Protein AF-A0AAV1VB74-F1 (afdb_monomer_lite)

Foldseek 3Di:
DDDPDDPPPPPLDDPDPDPVVVVVSCCVVPVALDVVLLVVLVVVLVPDDAPVVHDPVVSVVVNVVSVVSCVSNVHDD

Structure (mmCIF, N/CA/C/O backbone):
data_AF-A0AAV1VB74-F1
#
_entry.id   AF-A0AAV1VB74-F1
#
loop_
_atom_site.group_PDB
_atom_site.id
_atom_site.type_symbol
_atom_site.label_atom_id
_atom_site.label_alt_id
_atom_site.label_comp_id
_atom_site.label_asym_id
_atom_site.label_entity_id
_atom_site.label_seq_id
_atom_site.pdbx_PDB_ins_code
_atom_site.Cartn_x
_atom_site.Cartn_y
_atom_site.Cartn_z
_atom_site.occupancy
_atom_site.B_iso_or_equiv
_atom_site.auth_seq_id
_atom_site.auth_comp_id
_atom_site.auth_asym_id
_atom_site.auth_atom_id
_atom_site.pdbx_PDB_model_num
ATOM 1 N N . MET A 1 1 ? -8.882 -21.674 -5.569 1.00 36.97 1 MET A N 1
ATOM 2 C CA . MET A 1 1 ? -9.068 -21.951 -4.130 1.00 36.97 1 MET A CA 1
ATOM 3 C C . MET A 1 1 ? -10.128 -20.981 -3.626 1.00 36.97 1 MET A C 1
ATOM 5 O O . MET A 1 1 ? -9.825 -19.809 -3.458 1.00 36.97 1 MET A O 1
ATOM 9 N N . LEU A 1 2 ? -11.387 -21.419 -3.546 1.00 37.19 2 LEU A N 1
ATOM 10 C CA . LEU A 1 2 ? -12.484 -20.602 -3.019 1.00 37.19 2 LEU A CA 1
ATOM 11 C C . LEU A 1 2 ? -12.373 -20.606 -1.493 1.00 37.19 2 LEU A C 1
ATOM 13 O O . LEU A 1 2 ? -12.435 -21.669 -0.880 1.00 37.19 2 LEU A O 1
ATOM 17 N N . LEU A 1 3 ? -12.149 -19.438 -0.893 1.00 40.19 3 LEU A N 1
ATOM 18 C CA . LEU A 1 3 ? -12.218 -19.282 0.556 1.00 40.19 3 LEU A CA 1
ATOM 19 C C . LEU A 1 3 ? -13.682 -19.473 0.962 1.00 40.19 3 LEU A C 1
ATOM 21 O O . LEU A 1 3 ? -14.524 -18.624 0.684 1.00 40.19 3 LEU A O 1
ATOM 25 N N . HIS A 1 4 ? -13.983 -20.621 1.564 1.00 47.28 4 HIS A N 1
ATOM 26 C CA . HIS A 1 4 ? -15.288 -20.916 2.139 1.00 47.28 4 HIS A CA 1
ATOM 27 C C . HIS A 1 4 ? -15.443 -20.036 3.387 1.00 47.28 4 HIS A C 1
ATOM 29 O O . HIS A 1 4 ? -14.982 -20.386 4.471 1.00 47.28 4 HIS A O 1
ATOM 35 N N . MET A 1 5 ? -16.000 -18.838 3.220 1.00 43.19 5 MET A N 1
ATOM 36 C CA . MET A 1 5 ? -16.350 -17.981 4.348 1.00 43.19 5 MET A CA 1
ATOM 37 C C . MET A 1 5 ? -17.589 -18.578 5.025 1.00 43.19 5 MET A C 1
ATOM 39 O O . MET A 1 5 ? -18.634 -18.706 4.392 1.00 43.19 5 MET A O 1
ATOM 43 N N . SER A 1 6 ? -17.444 -19.018 6.281 1.00 45.75 6 SER A N 1
ATOM 44 C CA . SER A 1 6 ? -18.549 -19.543 7.099 1.00 45.75 6 SER A CA 1
ATOM 45 C C . SER A 1 6 ? -19.697 -18.528 7.182 1.00 45.75 6 SER A C 1
ATOM 47 O O . SER A 1 6 ? -19.451 -17.329 7.249 1.00 45.75 6 SER A O 1
ATOM 49 N N . ALA A 1 7 ? -20.950 -18.985 7.234 1.00 49.34 7 ALA A N 1
ATOM 50 C CA . ALA A 1 7 ? -22.111 -18.114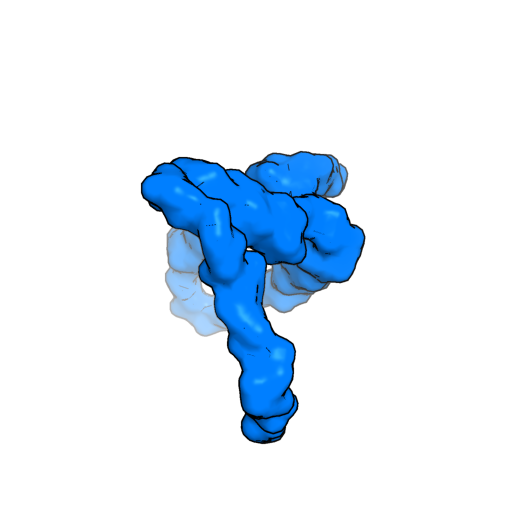 7.458 1.00 49.34 7 ALA A CA 1
ATOM 51 C C . ALA A 1 7 ? -22.051 -17.367 8.810 1.00 49.34 7 ALA A C 1
ATOM 53 O O . ALA A 1 7 ? -22.750 -16.377 8.996 1.00 49.34 7 ALA A O 1
ATOM 54 N N . ASP A 1 8 ? -21.150 -17.782 9.706 1.00 49.38 8 ASP A N 1
ATOM 55 C CA . ASP A 1 8 ? -20.845 -17.118 10.973 1.00 49.38 8 ASP A CA 1
ATOM 56 C C . ASP A 1 8 ? -19.869 -15.940 10.843 1.00 49.38 8 ASP A C 1
ATOM 58 O O . ASP A 1 8 ? -19.303 -15.526 11.857 1.00 49.38 8 ASP A O 1
ATOM 62 N N . TYR A 1 9 ? -19.666 -15.355 9.654 1.00 50.78 9 TYR A N 1
ATOM 63 C CA . TYR A 1 9 ? -19.163 -13.976 9.554 1.00 50.78 9 TYR A CA 1
ATOM 64 C C . TYR A 1 9 ? -20.237 -13.028 10.113 1.00 50.78 9 TYR A C 1
ATOM 66 O O . TYR A 1 9 ? -20.875 -12.264 9.392 1.00 50.78 9 TYR A O 1
ATOM 74 N N . HIS A 1 10 ? -20.440 -13.144 11.428 1.00 53.97 10 HIS A N 1
ATOM 75 C CA . HIS A 1 10 ? -21.191 -12.255 12.288 1.00 53.97 10 HIS A CA 1
ATOM 76 C C . HIS A 1 10 ? -20.769 -10.847 11.926 1.00 53.97 10 HIS A C 1
ATOM 78 O O . HIS A 1 10 ? -19.582 -10.608 11.687 1.00 53.97 10 HIS A O 1
ATOM 84 N N . HIS A 1 11 ? -21.750 -9.956 11.841 1.00 59.41 11 HIS A N 1
ATOM 85 C CA . HIS A 1 11 ? -21.577 -8.530 11.636 1.00 59.41 11 HIS A CA 1
ATOM 86 C C . HIS A 1 11 ? -20.446 -8.059 12.543 1.00 59.41 11 HIS A C 1
ATOM 88 O O . HIS A 1 11 ? -20.615 -7.889 13.741 1.00 59.41 11 HIS A O 1
ATOM 94 N N . VAL A 1 12 ? -19.237 -7.982 11.977 1.00 59.47 12 VAL A N 1
ATOM 95 C CA . VAL A 1 12 ? -18.024 -7.729 12.757 1.00 59.47 12 VAL A CA 1
ATOM 96 C C . VAL A 1 12 ? -18.232 -6.399 13.470 1.00 59.47 12 VAL A C 1
ATOM 98 O O . VAL A 1 12 ? -17.963 -6.252 14.644 1.00 59.47 12 VAL A O 1
ATOM 101 N N . VAL A 1 13 ? -18.864 -5.463 12.783 1.00 59.94 13 VAL A N 1
ATOM 102 C CA . VAL A 1 13 ? -19.454 -4.291 13.399 1.00 59.94 13 VAL A CA 1
ATOM 103 C C . VAL A 1 13 ? -20.942 -4.557 13.604 1.00 59.94 13 VAL A C 1
ATOM 105 O O . VAL A 1 13 ? -21.716 -4.412 12.659 1.00 59.94 13 VAL A O 1
ATOM 108 N N . ASP A 1 14 ? -21.320 -4.940 14.816 1.00 67.44 14 ASP A N 1
ATOM 109 C CA . ASP A 1 14 ? -22.698 -4.862 15.304 1.00 67.44 14 ASP A CA 1
ATOM 110 C C . ASP A 1 14 ? -22.753 -3.805 16.421 1.00 67.44 14 ASP A C 1
ATOM 112 O O . ASP A 1 14 ? -21.729 -3.521 17.051 1.00 67.44 14 ASP A O 1
ATOM 116 N N . ASP A 1 15 ? -23.903 -3.164 16.615 1.00 67.62 15 ASP A N 1
ATOM 117 C CA . ASP A 1 15 ? -24.151 -2.165 17.676 1.00 67.62 15 ASP A CA 1
ATOM 118 C C . ASP A 1 15 ? -23.294 -0.871 17.674 1.00 67.62 15 ASP A C 1
ATOM 120 O O . ASP A 1 15 ? -23.217 -0.157 18.677 1.00 67.62 15 ASP A O 1
ATOM 124 N N . CYS A 1 16 ? -22.657 -0.490 16.560 1.00 75.69 16 CYS A N 1
ATOM 125 C CA . CYS A 1 16 ? -21.994 0.821 16.470 1.00 75.69 16 CYS A CA 1
ATOM 126 C C . CYS A 1 16 ? -22.991 1.931 16.097 1.00 75.69 16 CYS A C 1
ATOM 128 O O . CYS A 1 16 ? -23.330 2.082 14.924 1.00 75.69 16 CYS A O 1
ATOM 130 N N . GLU A 1 17 ? -23.397 2.755 17.071 1.00 77.94 17 GLU A N 1
ATOM 131 C CA . GLU A 1 17 ? -24.282 3.915 16.843 1.00 77.94 17 GLU A CA 1
ATOM 132 C C . GLU A 1 17 ? -23.665 4.967 15.901 1.00 77.94 17 GLU A C 1
ATOM 134 O O . GLU A 1 17 ? -24.375 5.648 15.162 1.00 77.94 17 GLU A O 1
ATOM 139 N N . GLU A 1 18 ? -22.332 5.078 15.881 1.00 86.44 18 GLU A N 1
ATOM 140 C CA . GLU A 1 18 ? -21.608 6.066 15.082 1.00 86.44 18 GLU A CA 1
ATOM 141 C C . GLU A 1 18 ? -20.613 5.425 14.100 1.00 86.44 18 GLU A C 1
ATOM 143 O O . GLU A 1 18 ? -19.807 4.554 14.442 1.00 86.44 18 GLU A O 1
ATOM 148 N N . ALA A 1 19 ? -20.600 5.927 12.859 1.00 83.19 19 ALA A N 1
ATOM 149 C CA . ALA A 1 19 ? -19.793 5.381 11.763 1.00 83.19 19 ALA A CA 1
ATOM 150 C C . ALA A 1 19 ? -18.273 5.402 12.027 1.00 83.19 19 ALA A C 1
ATOM 152 O O . ALA A 1 19 ? -17.538 4.538 11.543 1.00 83.19 19 ALA A O 1
ATOM 153 N N . TRP A 1 20 ? -17.768 6.368 12.800 1.00 84.12 20 TRP A N 1
ATOM 154 C CA . TRP A 1 20 ? -16.340 6.422 13.125 1.00 84.12 20 TRP A CA 1
ATOM 155 C C . TRP A 1 20 ? -15.933 5.360 14.158 1.00 84.12 20 TRP A C 1
ATOM 157 O O . TRP A 1 20 ? -14.788 4.903 14.118 1.00 84.12 20 TRP A O 1
ATOM 167 N N . VAL A 1 21 ? -16.852 4.935 15.035 1.00 83.25 21 VAL A N 1
ATOM 168 C CA . VAL A 1 21 ? -16.631 3.860 16.019 1.00 83.25 21 VAL A CA 1
ATOM 169 C C . VAL A 1 21 ? -16.489 2.532 15.288 1.00 83.25 21 VAL A C 1
ATOM 171 O O . VAL A 1 21 ? -15.489 1.833 15.467 1.00 83.25 21 VAL A O 1
ATOM 174 N N . ALA A 1 22 ? -17.406 2.261 14.356 1.00 83.06 22 ALA A N 1
ATOM 175 C CA . ALA A 1 22 ? -17.313 1.135 13.431 1.00 83.06 22 ALA A CA 1
ATOM 176 C C . ALA A 1 22 ? -15.968 1.121 12.682 1.00 83.06 22 ALA A C 1
ATOM 178 O O . ALA A 1 22 ? -15.272 0.104 12.622 1.00 83.06 22 ALA A O 1
ATOM 179 N N . TRP A 1 23 ? -15.553 2.278 12.158 1.00 81.12 23 TRP A N 1
ATOM 180 C CA . TRP A 1 23 ? -14.287 2.423 11.441 1.00 81.12 23 TRP A CA 1
ATOM 181 C C . TRP A 1 23 ? -13.053 2.203 12.326 1.00 81.12 23 TRP A C 1
ATOM 183 O O . TRP A 1 23 ? -12.076 1.586 11.893 1.00 81.12 23 TRP A O 1
ATOM 193 N N . ALA A 1 24 ? -13.067 2.693 13.566 1.00 80.94 24 ALA A N 1
ATOM 194 C CA . ALA A 1 24 ? -11.997 2.450 14.527 1.00 80.94 24 ALA A CA 1
ATOM 195 C C . ALA A 1 24 ? -11.881 0.956 14.866 1.00 80.94 24 ALA A C 1
ATOM 197 O O . ALA A 1 24 ? -10.770 0.427 14.905 1.00 80.94 24 ALA A O 1
ATOM 198 N N . TRP A 1 25 ? -13.012 0.266 15.029 1.00 76.25 25 TRP A N 1
ATOM 199 C CA . TRP A 1 25 ? -13.054 -1.163 15.343 1.00 76.25 25 TRP A CA 1
ATOM 200 C C . TRP A 1 25 ? -12.520 -2.029 14.196 1.00 76.25 25 TRP A C 1
ATOM 202 O O . TRP A 1 25 ? -11.638 -2.866 14.401 1.00 76.25 25 TRP A O 1
ATOM 212 N N . ILE A 1 26 ? -12.946 -1.742 12.961 1.00 76.81 26 ILE A N 1
ATOM 213 C CA . ILE A 1 26 ? -12.409 -2.371 11.744 1.00 76.81 26 ILE A CA 1
ATOM 214 C C . ILE A 1 26 ? -10.900 -2.123 11.627 1.00 76.81 26 ILE A C 1
ATOM 216 O O . ILE A 1 26 ? -10.141 -3.053 11.347 1.00 76.81 26 ILE A O 1
ATOM 220 N N . LYS A 1 27 ? -10.432 -0.893 11.880 1.00 75.06 27 LYS A N 1
ATOM 221 C CA . LYS A 1 27 ? -8.993 -0.586 11.889 1.00 75.06 27 LYS A CA 1
ATOM 222 C C . LYS A 1 27 ? -8.237 -1.335 12.979 1.00 75.06 27 LYS A C 1
ATOM 224 O O . LYS A 1 27 ? -7.087 -1.682 12.755 1.00 75.06 27 LYS A O 1
ATOM 229 N N . THR A 1 28 ? -8.831 -1.623 14.125 1.00 73.44 28 THR A N 1
ATOM 230 C CA . THR A 1 28 ? -8.168 -2.449 15.143 1.00 73.44 28 THR A CA 1
ATOM 231 C C . THR A 1 28 ? -8.074 -3.908 14.702 1.00 73.44 28 THR A C 1
ATOM 233 O O . THR A 1 28 ? -6.997 -4.500 14.782 1.00 73.44 28 THR A O 1
ATOM 236 N N . LEU A 1 29 ? -9.162 -4.475 14.178 1.00 70.19 29 LEU A N 1
ATOM 237 C CA . LEU A 1 29 ? -9.202 -5.875 13.749 1.00 70.19 29 LEU A CA 1
ATOM 238 C C . LEU A 1 29 ? -8.316 -6.165 12.535 1.00 70.19 29 LEU A C 1
ATOM 240 O O . LEU A 1 29 ? -7.589 -7.159 12.508 1.00 70.19 29 LEU A O 1
ATOM 244 N N . TYR A 1 30 ? -8.370 -5.284 11.539 1.00 67.00 30 TYR A N 1
ATOM 245 C CA . TYR A 1 30 ? -7.727 -5.492 10.242 1.00 67.00 30 TYR A CA 1
ATOM 246 C C . TYR A 1 30 ? -6.555 -4.543 9.980 1.00 67.00 30 TYR A C 1
ATOM 248 O O . TYR A 1 30 ? -5.681 -4.859 9.178 1.00 67.00 30 TYR A O 1
ATOM 256 N N . GLY A 1 31 ? -6.517 -3.386 10.639 1.00 60.59 31 GLY A N 1
ATOM 257 C CA . GLY A 1 31 ? -5.439 -2.395 10.511 1.00 60.59 31 GLY A CA 1
ATOM 258 C C . GLY A 1 31 ? -4.359 -2.503 11.592 1.00 60.59 31 GLY A C 1
ATOM 259 O O . GLY A 1 31 ? -3.317 -1.856 11.476 1.00 60.59 31 GLY A O 1
ATOM 260 N N . GLY A 1 32 ? -4.567 -3.328 12.623 1.00 61.28 32 GLY A N 1
ATOM 261 C CA . GLY A 1 32 ? -3.542 -3.636 13.608 1.00 61.28 32 GLY A CA 1
ATOM 262 C C . GLY A 1 32 ? -2.306 -4.223 12.932 1.00 61.28 32 GLY A C 1
ATOM 263 O O . GLY A 1 32 ? -2.412 -5.024 12.007 1.00 61.28 32 GLY A O 1
ATOM 264 N N . SER A 1 33 ? -1.129 -3.823 13.417 1.00 60.97 33 SER A N 1
ATOM 265 C CA . SER A 1 33 ? 0.191 -4.367 13.085 1.00 60.97 33 SER A CA 1
ATOM 266 C C . SER A 1 33 ? 0.221 -5.892 13.280 1.00 60.97 33 SER A C 1
ATOM 268 O O . SER A 1 33 ? 0.774 -6.422 14.251 1.00 60.97 33 SER A O 1
ATOM 270 N N . GLN A 1 34 ? -0.357 -6.639 12.351 1.00 68.19 34 GLN A N 1
ATOM 271 C CA . GLN A 1 34 ? -0.218 -8.074 12.351 1.00 68.19 34 GLN A CA 1
ATOM 272 C C . GLN A 1 34 ? 1.232 -8.338 11.969 1.00 68.19 34 GLN A C 1
ATOM 274 O O . GLN A 1 34 ? 1.700 -7.949 10.897 1.00 68.19 34 GLN A O 1
ATOM 279 N N . LYS A 1 35 ? 1.973 -8.993 12.864 1.00 67.94 35 LYS A N 1
ATOM 280 C CA . LYS A 1 35 ? 3.321 -9.499 12.577 1.00 67.94 35 LYS A CA 1
ATOM 281 C C . LYS A 1 35 ? 3.339 -10.236 11.226 1.00 67.94 35 LYS A C 1
ATOM 283 O O . LYS A 1 35 ? 4.274 -10.062 10.454 1.00 67.94 35 LYS A O 1
ATOM 288 N N . ALA A 1 36 ? 2.253 -10.950 10.914 1.00 72.00 36 ALA A N 1
ATOM 289 C CA . ALA A 1 36 ? 1.988 -11.558 9.614 1.00 72.00 36 ALA A CA 1
ATOM 290 C C . ALA A 1 36 ? 1.936 -10.542 8.455 1.00 72.00 36 ALA A C 1
ATOM 292 O O . ALA A 1 36 ? 2.638 -10.734 7.469 1.00 72.00 36 ALA A O 1
ATOM 293 N N . GLY A 1 37 ? 1.192 -9.437 8.581 1.00 80.69 37 GLY A N 1
ATOM 294 C CA . GLY A 1 37 ? 1.134 -8.369 7.574 1.00 80.69 37 GLY A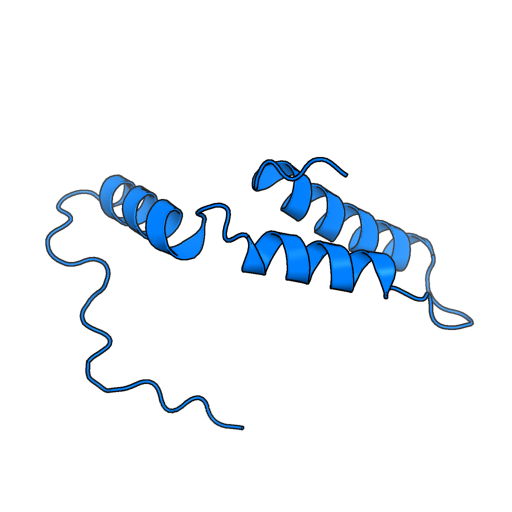 CA 1
ATOM 295 C C . GLY A 1 37 ? 2.488 -7.694 7.334 1.00 80.69 37 GLY A C 1
ATOM 296 O O . GLY A 1 37 ? 2.884 -7.492 6.188 1.00 80.69 37 GLY A O 1
ATOM 297 N N . ARG A 1 38 ? 3.263 -7.435 8.398 1.00 85.94 38 ARG A N 1
ATOM 298 C CA . ARG A 1 38 ? 4.638 -6.911 8.273 1.00 85.94 38 ARG A CA 1
ATOM 299 C C . ARG A 1 38 ? 5.557 -7.882 7.528 1.00 85.94 38 ARG A C 1
ATOM 301 O O . ARG A 1 38 ? 6.281 -7.464 6.630 1.00 85.94 38 ARG A O 1
ATOM 308 N N . ILE A 1 39 ? 5.534 -9.165 7.896 1.00 86.81 39 ILE A N 1
ATOM 309 C CA . ILE A 1 39 ? 6.349 -10.208 7.251 1.00 86.81 39 ILE A CA 1
ATOM 310 C C . ILE A 1 39 ? 5.943 -10.377 5.785 1.00 86.81 39 ILE A C 1
ATOM 312 O O . ILE A 1 39 ? 6.815 -10.453 4.923 1.00 86.81 39 ILE A O 1
ATOM 316 N N . TYR A 1 40 ? 4.641 -10.393 5.500 1.00 88.12 40 TYR A N 1
ATOM 317 C CA . TYR A 1 40 ? 4.109 -10.488 4.144 1.00 88.12 40 TYR A CA 1
ATOM 318 C C . TYR A 1 40 ? 4.602 -9.334 3.268 1.00 88.12 40 TYR A C 1
ATOM 320 O O . TYR A 1 40 ? 5.180 -9.580 2.213 1.00 88.12 40 TYR A O 1
ATOM 328 N N . LEU A 1 41 ? 4.453 -8.091 3.733 1.00 90.38 41 LEU A N 1
ATOM 329 C CA . LEU A 1 41 ? 4.874 -6.912 2.977 1.00 90.38 41 LEU A CA 1
ATOM 330 C C . LEU A 1 41 ? 6.397 -6.842 2.806 1.00 90.38 41 LEU A C 1
ATOM 332 O O . LEU A 1 41 ? 6.862 -6.518 1.718 1.00 90.38 41 LEU A O 1
ATOM 336 N N . LYS A 1 42 ? 7.189 -7.199 3.831 1.00 92.25 42 LYS A N 1
ATOM 337 C CA . LYS A 1 42 ? 8.655 -7.296 3.687 1.00 92.25 42 LYS A CA 1
ATOM 338 C C . LYS A 1 42 ? 9.042 -8.356 2.659 1.00 92.25 42 LYS A C 1
ATOM 340 O O . LYS A 1 42 ? 9.883 -8.090 1.809 1.00 92.25 42 LYS A O 1
ATOM 345 N N . ARG A 1 43 ? 8.418 -9.539 2.704 1.00 93.94 43 ARG A N 1
ATOM 346 C CA . ARG A 1 43 ? 8.658 -10.591 1.709 1.00 93.94 43 ARG A CA 1
ATOM 347 C C . ARG A 1 43 ? 8.303 -10.103 0.309 1.00 93.94 43 ARG A C 1
ATOM 349 O O . ARG A 1 43 ? 9.098 -10.299 -0.595 1.00 93.94 43 ARG A O 1
ATOM 356 N N . GLN A 1 44 ? 7.153 -9.450 0.148 1.00 94.19 44 GLN A N 1
ATOM 357 C CA . GLN A 1 44 ? 6.744 -8.888 -1.134 1.00 94.19 44 GLN A CA 1
ATOM 358 C C . GLN A 1 44 ? 7.794 -7.901 -1.648 1.00 94.19 44 GLN A C 1
ATOM 360 O O . GLN A 1 44 ? 8.272 -8.096 -2.756 1.00 94.19 44 GL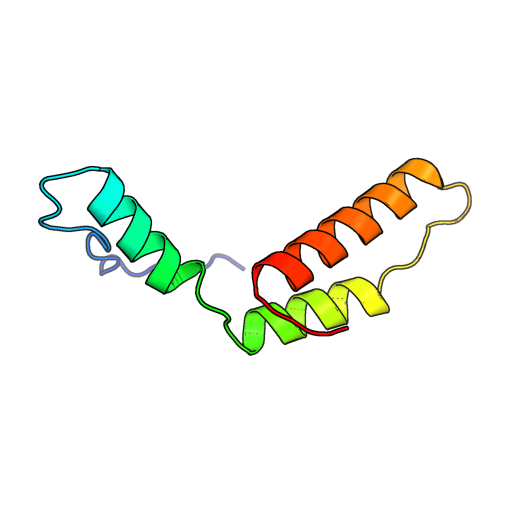N A O 1
ATOM 365 N N . LEU A 1 45 ? 8.210 -6.931 -0.824 1.00 94.75 45 LEU A N 1
ATOM 366 C CA . LEU A 1 45 ? 9.215 -5.921 -1.168 1.00 94.75 45 LEU A CA 1
ATOM 367 C C . LEU A 1 45 ? 10.549 -6.541 -1.610 1.00 94.75 45 LEU A C 1
ATOM 369 O O . LEU A 1 45 ? 11.065 -6.191 -2.664 1.00 94.75 45 LEU A O 1
ATOM 373 N N . PHE A 1 46 ? 11.100 -7.475 -0.828 1.00 94.81 46 PHE A N 1
ATOM 374 C CA . PHE A 1 46 ? 12.394 -8.102 -1.131 1.00 94.81 46 PHE A CA 1
ATOM 375 C C . PHE A 1 46 ? 12.337 -9.127 -2.267 1.00 94.81 46 PHE A C 1
ATOM 377 O O . PHE A 1 46 ? 13.380 -9.527 -2.773 1.00 94.81 46 PHE A O 1
ATOM 384 N N . SER A 1 47 ? 11.144 -9.579 -2.649 1.00 96.31 47 SER A N 1
ATOM 385 C CA . SER A 1 47 ? 10.930 -10.455 -3.805 1.00 96.31 47 SER A CA 1
ATOM 386 C C . SER A 1 47 ? 10.480 -9.689 -5.051 1.00 96.31 47 SER A C 1
ATOM 388 O O . SER A 1 47 ? 10.117 -10.321 -6.039 1.00 96.31 47 SER A O 1
ATOM 390 N N . MET A 1 48 ? 10.453 -8.352 -5.020 1.00 95.62 48 MET A N 1
ATOM 391 C CA . MET A 1 48 ? 10.147 -7.570 -6.212 1.00 95.62 48 MET A CA 1
ATOM 392 C C . MET A 1 48 ? 11.313 -7.620 -7.190 1.00 95.62 48 MET A C 1
ATOM 394 O O . MET A 1 48 ? 12.434 -7.243 -6.863 1.00 95.62 48 MET A O 1
ATOM 398 N N . GLU A 1 49 ? 11.001 -7.997 -8.420 1.00 95.06 49 GLU A N 1
ATOM 399 C CA . GLU A 1 49 ? 11.905 -7.906 -9.555 1.00 95.06 49 GLU A CA 1
ATOM 400 C C . GLU A 1 49 ? 11.241 -7.049 -10.630 1.00 95.06 49 GLU A C 1
ATOM 402 O O . GLU A 1 49 ? 10.021 -7.090 -10.827 1.00 95.06 49 GLU A O 1
ATOM 407 N N . MET A 1 50 ? 12.034 -6.223 -11.304 1.00 95.75 50 MET A N 1
ATOM 408 C CA . MET A 1 50 ? 11.550 -5.481 -12.458 1.00 95.75 50 MET A CA 1
ATOM 409 C C . MET A 1 50 ? 11.657 -6.381 -13.684 1.00 95.75 50 MET A C 1
ATOM 411 O O . MET A 1 50 ? 12.740 -6.868 -14.000 1.00 95.75 50 MET A O 1
ATOM 415 N N . ALA A 1 51 ? 10.543 -6.586 -14.383 1.00 92.75 51 ALA A N 1
ATOM 416 C CA . ALA A 1 51 ? 10.560 -7.306 -15.649 1.00 92.75 51 ALA A CA 1
ATOM 417 C C . ALA A 1 51 ? 11.454 -6.583 -16.671 1.00 92.75 51 ALA A C 1
ATOM 419 O O . ALA A 1 51 ? 11.485 -5.349 -16.724 1.00 92.75 51 ALA A O 1
ATOM 420 N N . GLU A 1 52 ? 12.157 -7.351 -17.502 1.00 94.25 52 GLU A N 1
ATOM 421 C CA . GLU A 1 52 ? 12.970 -6.803 -18.587 1.00 94.25 52 GLU A CA 1
AT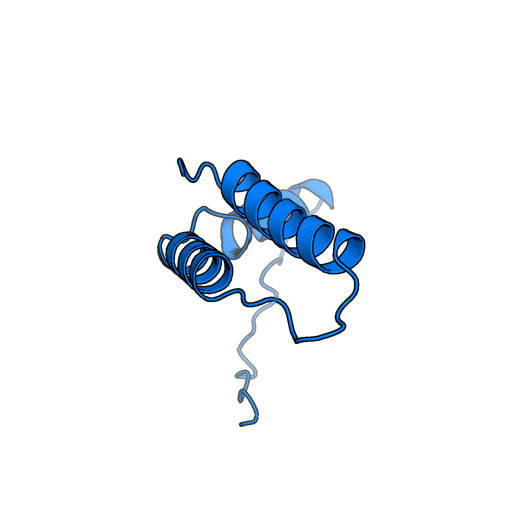OM 422 C C . GLU A 1 52 ? 12.097 -5.983 -19.553 1.00 94.25 52 GLU A C 1
ATOM 424 O O . GLU A 1 52 ? 10.995 -6.390 -19.919 1.00 94.25 52 GLU A O 1
ATOM 429 N N . GLY A 1 53 ? 12.555 -4.778 -19.911 1.00 94.00 53 GLY A N 1
ATOM 430 C CA . GLY A 1 53 ? 11.768 -3.820 -20.701 1.00 94.00 53 GLY A CA 1
ATOM 431 C C . GLY A 1 53 ? 10.604 -3.156 -19.945 1.00 94.00 53 GLY A C 1
ATOM 432 O O . GLY A 1 53 ? 9.853 -2.380 -20.536 1.00 94.00 53 GLY A O 1
ATOM 433 N N . GLY A 1 54 ? 10.444 -3.433 -18.647 1.00 91.88 54 GLY A N 1
ATOM 434 C CA . GLY A 1 54 ? 9.416 -2.841 -17.798 1.00 91.88 54 GLY A CA 1
ATOM 435 C C . GLY A 1 54 ? 9.614 -1.343 -17.546 1.00 91.88 54 GLY A C 1
ATOM 436 O O . GLY A 1 54 ? 10.721 -0.806 -17.594 1.00 91.88 54 GLY A O 1
ATOM 437 N N . ASN A 1 55 ? 8.516 -0.647 -17.242 1.00 96.50 55 ASN A N 1
ATOM 438 C CA . ASN A 1 55 ? 8.566 0.774 -16.917 1.00 96.50 55 ASN A CA 1
ATOM 439 C C . ASN A 1 55 ? 9.148 0.989 -15.508 1.00 96.50 55 ASN A C 1
ATOM 441 O O . ASN A 1 55 ? 8.528 0.631 -14.504 1.00 96.50 55 ASN A O 1
ATOM 445 N N . VAL A 1 56 ? 10.314 1.636 -15.447 1.00 95.88 56 VAL A N 1
ATOM 446 C CA . VAL A 1 56 ? 11.037 1.913 -14.196 1.00 95.88 56 VAL A CA 1
ATOM 447 C C . VAL A 1 56 ? 10.205 2.743 -13.220 1.00 95.88 56 VAL A C 1
ATOM 449 O O . VAL A 1 56 ? 10.163 2.425 -12.037 1.00 95.88 56 VAL A O 1
ATOM 452 N N . LEU A 1 57 ? 9.497 3.774 -13.695 1.00 96.88 57 LEU A N 1
ATOM 453 C CA . LEU A 1 57 ? 8.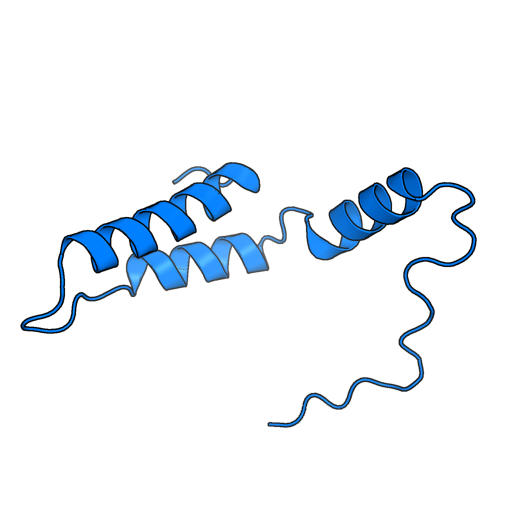677 4.627 -12.826 1.00 96.88 57 LEU A CA 1
ATOM 454 C C . LEU A 1 57 ? 7.539 3.837 -12.187 1.00 96.88 57 LEU A C 1
ATOM 456 O O . LEU A 1 57 ? 7.265 3.997 -11.000 1.00 96.88 57 LEU A O 1
ATOM 460 N N . HIS A 1 58 ? 6.898 2.959 -12.956 1.00 95.81 58 HIS A N 1
ATOM 461 C CA . HIS A 1 58 ? 5.866 2.080 -12.424 1.00 95.81 58 HIS A CA 1
ATOM 462 C C . HIS A 1 58 ? 6.437 1.140 -11.355 1.00 95.81 58 HIS A C 1
ATOM 464 O O . HIS A 1 58 ? 5.881 1.057 -10.263 1.00 95.81 58 HIS A O 1
ATOM 470 N N . HIS A 1 59 ? 7.587 0.512 -11.619 1.00 96.25 59 HIS A N 1
ATOM 471 C CA . HIS A 1 59 ? 8.247 -0.350 -10.639 1.00 96.25 59 HIS A CA 1
ATOM 472 C C . HIS A 1 59 ? 8.624 0.408 -9.353 1.00 96.25 59 HIS A C 1
ATOM 474 O O . HIS A 1 59 ? 8.337 -0.059 -8.251 1.00 96.25 59 HIS A O 1
ATOM 480 N N . CYS A 1 60 ? 9.185 1.615 -9.473 1.00 96.50 60 CYS A N 1
ATOM 481 C CA . CYS A 1 60 ? 9.479 2.474 -8.326 1.00 96.50 60 CYS A CA 1
ATOM 482 C C . CYS A 1 60 ? 8.215 2.843 -7.536 1.00 96.50 60 CYS A C 1
ATOM 484 O O . CYS A 1 60 ? 8.245 2.837 -6.307 1.00 96.50 60 CYS A O 1
ATOM 486 N N . ASN A 1 61 ? 7.100 3.126 -8.212 1.00 97.06 61 ASN A N 1
ATOM 487 C CA . ASN A 1 61 ? 5.834 3.428 -7.545 1.00 97.06 61 ASN A CA 1
ATOM 488 C C . ASN A 1 61 ? 5.304 2.229 -6.747 1.00 97.06 61 ASN A C 1
ATOM 490 O O . ASN A 1 61 ? 4.852 2.408 -5.616 1.00 97.06 61 ASN A O 1
ATOM 494 N N . GLU A 1 62 ? 5.412 1.012 -7.282 1.00 95.62 62 GLU A N 1
ATOM 495 C CA . GLU A 1 62 ? 5.031 -0.209 -6.560 1.00 95.62 62 GLU A CA 1
ATOM 496 C C . GLU A 1 62 ? 5.900 -0.421 -5.304 1.00 95.62 62 GLU A C 1
ATOM 498 O O . GLU A 1 62 ? 5.374 -0.675 -4.214 1.00 95.62 62 GLU A O 1
ATOM 503 N N . VAL A 1 63 ? 7.218 -0.212 -5.419 1.00 95.75 63 VAL A N 1
ATOM 504 C CA . VAL A 1 63 ? 8.162 -0.264 -4.285 1.00 95.75 63 VAL A CA 1
ATOM 505 C C . VAL A 1 63 ? 7.802 0.774 -3.214 1.00 95.75 63 VAL A C 1
ATOM 507 O O . VAL A 1 63 ? 7.746 0.459 -2.018 1.00 95.75 63 VAL A O 1
ATOM 510 N N . LEU A 1 64 ? 7.524 2.015 -3.625 1.00 95.38 64 LEU A N 1
ATOM 511 C CA . LEU A 1 64 ? 7.142 3.105 -2.723 1.00 95.38 64 LEU A CA 1
ATOM 512 C C . LEU A 1 64 ? 5.807 2.826 -2.026 1.00 95.38 64 LEU A C 1
ATOM 514 O O . LEU A 1 64 ? 5.677 3.082 -0.829 1.00 95.38 64 LEU A O 1
ATOM 518 N N . ASN A 1 65 ? 4.838 2.247 -2.734 1.00 94.81 65 ASN A N 1
ATOM 519 C CA . ASN A 1 65 ? 3.539 1.883 -2.177 1.00 94.81 65 ASN A CA 1
ATOM 520 C C . ASN A 1 65 ? 3.673 0.829 -1.063 1.00 94.81 65 ASN A C 1
ATOM 522 O O . ASN A 1 65 ? 3.093 0.982 0.016 1.00 94.81 65 ASN A O 1
ATOM 526 N N . ILE A 1 66 ? 4.474 -0.221 -1.276 1.00 92.88 66 ILE A N 1
ATOM 527 C CA . ILE A 1 66 ? 4.726 -1.239 -0.239 1.00 92.88 66 ILE A CA 1
ATOM 528 C C . ILE A 1 66 ? 5.492 -0.635 0.943 1.00 92.88 66 ILE A C 1
ATOM 530 O O . ILE A 1 66 ? 5.147 -0.895 2.099 1.00 92.88 66 ILE A O 1
ATOM 534 N N . SER A 1 67 ? 6.476 0.223 0.672 1.00 91.62 67 SER A N 1
ATOM 535 C CA . SER A 1 67 ? 7.239 0.925 1.712 1.00 91.62 67 SER A CA 1
ATOM 536 C C . SER A 1 67 ? 6.344 1.829 2.570 1.00 91.62 67 SER A C 1
ATOM 538 O O . SER A 1 67 ? 6.446 1.816 3.797 1.00 91.62 67 SER A O 1
ATOM 540 N N . ALA A 1 68 ? 5.403 2.551 1.956 1.00 90.81 68 ALA A N 1
ATOM 541 C CA . ALA A 1 68 ? 4.425 3.376 2.662 1.00 90.81 68 ALA A CA 1
ATOM 542 C C . ALA A 1 68 ? 3.468 2.532 3.524 1.00 90.81 68 ALA A C 1
ATOM 544 O O . ALA A 1 68 ? 3.192 2.894 4.669 1.00 90.81 68 ALA A O 1
ATOM 545 N N . LYS A 1 69 ? 3.014 1.375 3.019 1.00 87.88 69 LYS A N 1
ATOM 546 C CA . LYS A 1 69 ? 2.203 0.412 3.790 1.00 87.88 69 LYS A CA 1
ATOM 547 C C . LYS A 1 69 ? 2.966 -0.168 4.983 1.00 87.88 69 LYS A C 1
ATOM 549 O O . LYS A 1 69 ? 2.383 -0.357 6.044 1.00 87.88 69 LYS A O 1
ATOM 554 N N . LEU A 1 70 ? 4.264 -0.440 4.836 1.00 88.00 70 LEU A N 1
ATOM 555 C CA . LEU A 1 70 ? 5.126 -0.870 5.943 1.00 88.00 70 LEU A CA 1
ATOM 556 C C . LEU A 1 70 ? 5.287 0.237 6.995 1.00 88.00 70 LEU A C 1
ATOM 558 O O . LEU A 1 70 ? 5.164 -0.029 8.194 1.00 88.00 70 LEU A O 1
ATOM 562 N N . ALA A 1 71 ? 5.506 1.477 6.556 1.00 87.06 71 ALA A N 1
ATOM 563 C CA . ALA A 1 71 ? 5.626 2.625 7.447 1.00 87.06 71 ALA A CA 1
ATOM 564 C C . ALA A 1 71 ? 4.325 2.892 8.224 1.00 87.06 71 ALA A C 1
ATOM 566 O O . ALA A 1 71 ? 4.374 3.119 9.434 1.00 87.06 71 ALA A O 1
ATOM 567 N N . SER A 1 72 ? 3.162 2.797 7.569 1.00 84.19 72 SER A N 1
ATOM 568 C CA . SER A 1 72 ? 1.862 3.053 8.206 1.00 84.19 72 SER A CA 1
ATOM 569 C C . SER A 1 72 ? 1.522 2.052 9.315 1.00 84.19 72 SER A C 1
ATOM 571 O O . SER A 1 72 ? 0.860 2.415 10.283 1.00 84.19 72 SER A O 1
ATOM 573 N N . ILE A 1 73 ? 2.038 0.820 9.234 1.00 82.25 73 ILE A N 1
ATOM 574 C CA . ILE A 1 73 ? 1.899 -0.197 10.289 1.00 82.25 73 ILE A CA 1
ATOM 575 C C . ILE A 1 73 ? 3.070 -0.196 11.282 1.00 82.25 73 ILE A C 1
ATOM 577 O O . ILE A 1 73 ? 3.239 -1.161 12.035 1.00 82.25 73 ILE A O 1
ATOM 581 N N . GLY A 1 74 ? 3.905 0.849 11.282 1.00 80.06 74 GLY A N 1
ATOM 582 C CA . GLY A 1 74 ? 5.031 1.025 12.203 1.00 80.06 74 GLY A CA 1
ATOM 583 C C . GLY A 1 74 ? 6.158 0.006 12.017 1.00 80.06 74 GLY A C 1
ATOM 584 O O . GLY A 1 74 ? 6.893 -0.281 12.966 1.00 80.06 74 GLY A O 1
ATOM 585 N N . ALA A 1 75 ? 6.274 -0.603 10.834 1.00 79.19 75 ALA A N 1
ATOM 586 C CA . ALA A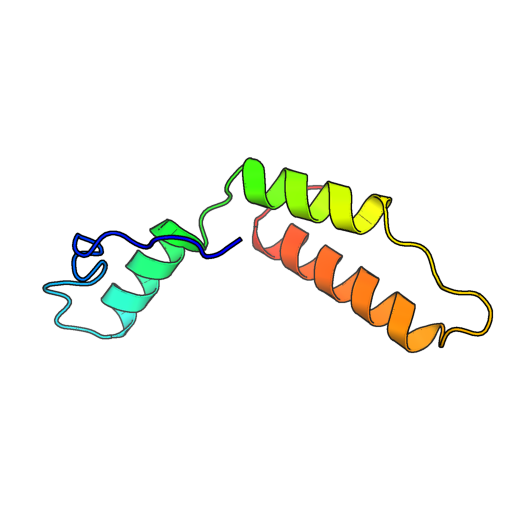 1 75 ? 7.398 -1.475 10.534 1.00 79.19 75 ALA A CA 1
ATOM 587 C C . ALA A 1 75 ? 8.646 -0.619 10.291 1.00 79.19 75 ALA A C 1
ATOM 589 O O . ALA A 1 75 ? 8.691 0.189 9.368 1.00 79.19 75 ALA A O 1
ATOM 590 N N . LYS A 1 76 ? 9.680 -0.824 11.110 1.00 73.38 76 LYS A N 1
ATOM 591 C CA . LYS A 1 76 ? 11.027 -0.358 10.772 1.00 73.38 76 LYS A CA 1
ATOM 592 C C . LYS A 1 76 ? 11.534 -1.204 9.606 1.00 73.38 76 LYS A C 1
ATOM 594 O O . LYS A 1 76 ? 11.349 -2.430 9.633 1.00 73.38 76 LYS A O 1
ATOM 599 N N . MET A 1 77 ? 12.110 -0.552 8.597 1.00 64.50 77 MET A N 1
ATOM 600 C CA . MET A 1 77 ? 12.837 -1.250 7.535 1.00 64.50 77 MET A CA 1
ATOM 601 C C . MET A 1 77 ? 13.963 -2.069 8.147 1.00 64.50 77 MET A C 1
ATOM 603 O O . MET A 1 77 ? 14.725 -1.490 8.950 1.00 64.50 77 MET A O 1
#

Radius of gyration: 17.23 Å; chains: 1; bounding box: 37×28×38 Å

pLDDT: mean 78.56, std 17.0, range [36.97, 97.06]

Organism: NCBI:txid2874970

InterPro domains:
  IPR061502 Copia/RE1/RE2-like, N-terminal domain [PF14223] (1-77)

Sequence (77 aa):
MLLHMSADYHHVVDDCEEAWVAWAWIKTLYGGSQKAGRIYLKRQLFSMEMAEGGNVLHHCNEVLNISAKLASIGAKM

Secondary structure (DSSP, 8-state):
------TT---SS-S-SSHHHHHHHHHHHHHS--HHHHHHHHHHHHT--PPTT--HHHHHHHHHHHHHHHHHTT---